Protein AF-A0A2N5TLQ0-F1 (afdb_monomer_lite)

Structure (mmCIF, N/CA/C/O backbone):
data_AF-A0A2N5TLQ0-F1
#
_entry.id   AF-A0A2N5TLQ0-F1
#
loop_
_atom_site.group_PDB
_atom_site.id
_atom_site.type_symbol
_atom_site.label_atom_id
_atom_site.label_alt_id
_atom_site.label_comp_id
_atom_site.label_asym_id
_atom_site.label_entity_id
_atom_site.label_seq_id
_atom_site.pdbx_PDB_ins_code
_atom_site.Cartn_x
_atom_site.Cartn_y
_atom_site.Cartn_z
_atom_site.occupancy
_atom_site.B_iso_or_equiv
_atom_site.auth_seq_id
_atom_site.auth_comp_id
_atom_site.auth_asym_id
_atom_site.auth_atom_id
_atom_site.pdbx_PDB_model_num
ATOM 1 N N . MET A 1 1 ? -35.597 3.914 26.643 1.00 54.03 1 MET A N 1
ATOM 2 C CA . MET A 1 1 ? -34.824 4.059 25.390 1.00 54.03 1 MET A CA 1
ATOM 3 C C . MET A 1 1 ? -33.547 4.894 25.576 1.00 54.03 1 MET A C 1
ATOM 5 O O . MET A 1 1 ? -32.469 4.360 25.361 1.00 54.03 1 MET A O 1
ATOM 9 N N . LEU A 1 2 ? -33.624 6.124 26.101 1.00 58.91 2 LEU A N 1
ATOM 10 C CA . LEU A 1 2 ? -32.454 6.971 26.432 1.00 58.91 2 LEU A CA 1
ATOM 11 C C . LEU A 1 2 ? -31.409 6.334 27.383 1.00 58.91 2 LEU A C 1
ATOM 13 O O . LEU A 1 2 ? -30.210 6.562 27.221 1.00 58.91 2 LEU A O 1
ATOM 17 N N . ASN A 1 3 ? -31.839 5.506 28.345 1.00 61.84 3 ASN A N 1
ATOM 18 C CA . ASN A 1 3 ? -30.949 4.929 29.366 1.00 61.84 3 ASN A CA 1
ATOM 19 C C . ASN A 1 3 ? -29.938 3.897 28.832 1.00 61.84 3 ASN A C 1
ATOM 21 O O . ASN A 1 3 ? -28.884 3.740 29.436 1.00 61.84 3 ASN A O 1
ATOM 25 N N . GLY A 1 4 ? -30.210 3.235 27.699 1.00 71.56 4 GLY A N 1
ATOM 26 C CA . GLY A 1 4 ? -29.255 2.310 27.066 1.00 71.56 4 GLY A CA 1
ATOM 27 C C . GLY A 1 4 ? -28.202 3.025 26.212 1.00 71.56 4 GLY A C 1
ATOM 28 O O . GLY A 1 4 ? -27.050 2.605 26.144 1.00 71.56 4 GLY A O 1
ATOM 29 N N . CYS A 1 5 ? -28.566 4.172 25.633 1.00 79.62 5 CYS A N 1
ATOM 30 C CA . CYS A 1 5 ? -27.699 4.920 24.725 1.00 79.62 5 CYS A CA 1
ATOM 31 C C . CYS A 1 5 ? -26.550 5.661 25.417 1.00 79.62 5 CYS A C 1
ATOM 33 O O . CYS A 1 5 ? -25.457 5.757 24.860 1.00 79.62 5 CYS A O 1
ATOM 35 N N . LYS A 1 6 ? -26.758 6.172 26.638 1.00 78.88 6 LYS A N 1
ATOM 36 C CA . LYS A 1 6 ? -25.703 6.862 27.405 1.00 78.88 6 LYS A C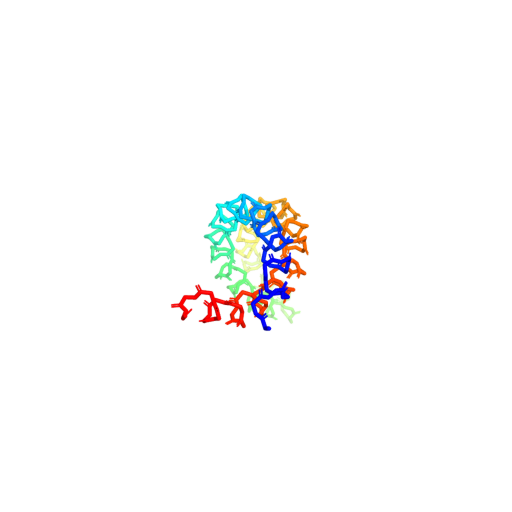A 1
ATOM 37 C C . LYS A 1 6 ? -24.495 5.952 27.704 1.00 78.88 6 LYS A C 1
ATOM 39 O O . LYS A 1 6 ? -23.381 6.344 27.358 1.00 78.88 6 LYS A O 1
ATOM 44 N N . PRO A 1 7 ? -24.674 4.751 28.288 1.00 80.25 7 PRO A N 1
ATOM 45 C CA . PRO A 1 7 ? -23.577 3.810 28.525 1.00 80.25 7 PRO A CA 1
ATOM 46 C C . PRO A 1 7 ? -22.850 3.404 27.237 1.00 80.25 7 PRO A C 1
ATOM 48 O O . PRO A 1 7 ? -21.622 3.427 27.185 1.00 80.25 7 PRO A O 1
ATOM 51 N N . MET A 1 8 ? -23.607 3.113 26.175 1.00 80.50 8 MET A N 1
ATOM 52 C CA . MET A 1 8 ? -23.084 2.736 24.858 1.00 80.50 8 MET A CA 1
ATOM 53 C C . MET A 1 8 ? -22.193 3.828 24.245 1.00 80.50 8 MET A C 1
ATOM 55 O O . MET A 1 8 ? -21.068 3.564 23.818 1.00 80.50 8 MET A O 1
ATOM 59 N N . LEU A 1 9 ? -22.649 5.082 24.258 1.00 81.31 9 LEU A N 1
ATOM 60 C CA . LEU A 1 9 ? -21.864 6.213 23.758 1.00 81.31 9 LEU A CA 1
ATOM 61 C C . LEU A 1 9 ? -20.639 6.506 24.629 1.00 81.31 9 LEU A C 1
ATOM 63 O O . LEU A 1 9 ? -19.584 6.851 24.092 1.00 81.31 9 LEU A O 1
ATOM 67 N N . ASN A 1 10 ? -20.756 6.341 25.949 1.00 82.94 10 ASN A N 1
ATOM 68 C CA . ASN A 1 10 ? -19.637 6.508 26.875 1.00 82.94 10 ASN A CA 1
ATOM 69 C C . ASN A 1 10 ? -18.533 5.465 26.652 1.00 82.94 10 ASN A C 1
ATOM 71 O O . ASN A 1 10 ? -17.366 5.816 26.788 1.00 82.94 10 ASN A O 1
ATOM 75 N N . GLY A 1 11 ? -18.868 4.231 26.258 1.00 83.88 11 GLY A N 1
ATOM 76 C CA . GLY A 1 11 ? -17.880 3.222 25.853 1.00 83.88 11 GLY A CA 1
ATOM 77 C C . GLY A 1 11 ? -17.250 3.518 24.488 1.00 83.88 11 GLY A C 1
ATOM 78 O O . GLY A 1 11 ? -16.045 3.360 24.297 1.00 83.88 11 GLY A O 1
ATOM 79 N N . CYS A 1 12 ? -18.039 4.046 23.551 1.00 86.88 12 CYS A N 1
ATOM 80 C CA . CYS A 1 12 ? -17.574 4.297 22.191 1.00 86.88 12 CYS A CA 1
ATOM 81 C C . CYS A 1 12 ? -16.719 5.548 22.005 1.00 86.88 12 CYS A C 1
ATOM 83 O O . CYS A 1 12 ? -15.842 5.590 21.138 1.00 86.88 12 CYS A O 1
ATOM 85 N N . LYS A 1 13 ? -16.945 6.586 22.810 1.00 83.94 13 LYS A N 1
ATOM 86 C CA . LYS A 1 13 ? -16.211 7.852 22.698 1.00 83.94 13 LYS A CA 1
ATOM 87 C C . LYS A 1 13 ? -14.700 7.680 22.961 1.00 83.94 13 LYS A C 1
ATOM 89 O O . LYS A 1 13 ? -13.923 8.139 22.124 1.00 83.94 13 LYS A O 1
ATOM 94 N N . PRO A 1 14 ? -14.249 6.979 24.023 1.00 85.88 14 PRO A N 1
ATOM 95 C CA . PRO A 1 14 ? -12.836 6.662 24.241 1.00 85.88 14 PRO A CA 1
ATOM 96 C C . PRO A 1 14 ? -12.234 5.822 23.114 1.00 85.88 14 PRO A C 1
ATOM 98 O O . PRO A 1 14 ? -11.129 6.109 22.660 1.00 85.88 14 PRO A O 1
ATOM 101 N N . MET A 1 15 ? -12.980 4.832 22.614 1.00 87.19 15 MET A N 1
ATOM 102 C CA . MET A 1 15 ? -12.531 3.963 21.527 1.00 87.19 15 MET A CA 1
ATOM 103 C C . MET A 1 15 ? -12.244 4.765 20.248 1.00 87.19 15 MET A C 1
ATOM 105 O O . MET A 1 15 ? -11.151 4.699 19.678 1.00 87.19 15 MET A O 1
ATOM 109 N N . LEU A 1 16 ? -13.192 5.600 19.826 1.00 86.31 16 LEU A N 1
ATOM 110 C CA . LEU A 1 16 ? -13.025 6.461 18.654 1.00 86.31 16 LEU A CA 1
ATOM 111 C C . LEU A 1 16 ? -11.915 7.503 18.853 1.00 86.31 16 LEU A C 1
ATOM 113 O O . LEU A 1 16 ? -11.159 7.785 17.918 1.00 86.31 16 LEU A O 1
ATOM 117 N N . ASN A 1 17 ? -11.782 8.040 20.069 1.00 87.38 17 ASN A N 1
ATOM 118 C CA . ASN A 1 17 ? -10.711 8.972 20.416 1.00 87.38 17 ASN A CA 1
ATOM 119 C C . ASN A 1 17 ? -9.327 8.320 20.340 1.00 87.38 17 ASN A C 1
ATOM 121 O O . ASN A 1 17 ? -8.401 8.984 19.887 1.00 87.38 17 ASN A O 1
ATOM 125 N N . GLY A 1 18 ? -9.187 7.043 20.712 1.00 87.25 18 GLY A N 1
ATOM 126 C CA . GLY A 1 18 ? -7.946 6.278 20.543 1.00 87.25 18 GLY A CA 1
ATOM 127 C C . GLY A 1 18 ? -7.634 5.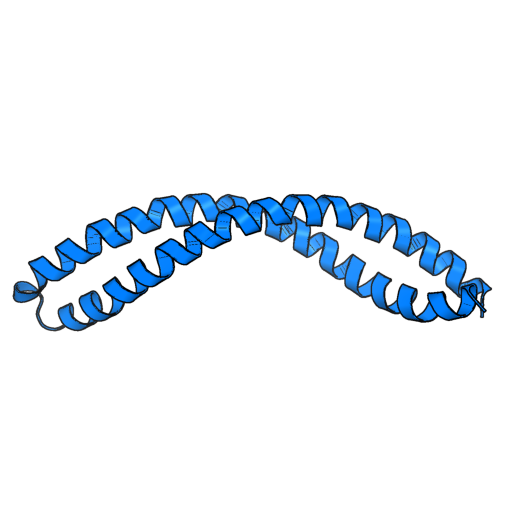959 19.076 1.00 87.25 18 GLY A C 1
ATOM 128 O O . GLY A 1 18 ? -6.480 6.031 18.656 1.00 87.25 18 GLY A O 1
ATOM 129 N N . CYS A 1 19 ? -8.660 5.708 18.256 1.00 90.12 19 CYS A N 1
ATOM 130 C CA . CYS A 1 19 ? -8.485 5.453 16.821 1.00 90.12 19 CYS A CA 1
ATOM 131 C C . CYS A 1 19 ? -8.011 6.691 16.047 1.00 90.12 19 CYS A C 1
ATOM 133 O O . CYS A 1 19 ? -7.220 6.595 15.109 1.00 90.12 19 CYS A O 1
ATOM 135 N N . LYS A 1 20 ? -8.509 7.878 16.410 1.00 89.00 20 LYS A N 1
ATOM 136 C CA . LYS A 1 20 ? -8.245 9.129 15.687 1.00 89.00 20 LYS A CA 1
ATOM 137 C C . LYS A 1 20 ? -6.747 9.462 15.524 1.00 89.00 20 LYS A C 1
ATOM 139 O O . LYS A 1 20 ? -6.341 9.688 14.383 1.00 89.00 20 LYS A O 1
ATOM 144 N N . PRO A 1 21 ? -5.903 9.481 16.575 1.00 88.31 21 PRO A N 1
ATOM 145 C CA . PRO A 1 21 ? -4.471 9.735 16.429 1.00 88.31 21 PRO A CA 1
ATOM 146 C C . PRO A 1 21 ? -3.773 8.638 15.618 1.00 88.31 21 PRO A C 1
ATOM 148 O O . PRO A 1 21 ? -2.893 8.947 14.818 1.00 88.31 21 PRO A O 1
ATOM 151 N N . MET A 1 22 ? -4.208 7.380 15.741 1.00 90.00 22 MET A N 1
ATOM 152 C CA . MET A 1 22 ? -3.643 6.273 14.970 1.00 90.00 22 MET A CA 1
ATOM 153 C C . MET A 1 22 ? -3.900 6.442 13.463 1.00 90.00 22 MET A C 1
ATOM 155 O O . MET A 1 22 ? -2.983 6.357 12.642 1.00 90.00 22 MET A O 1
ATOM 159 N N . LEU A 1 23 ? -5.139 6.759 13.084 1.00 89.50 23 LEU A N 1
ATOM 160 C CA . LEU A 1 23 ? -5.504 7.039 11.693 1.00 89.50 23 LEU A CA 1
ATOM 161 C C . LEU A 1 23 ? -4.797 8.290 11.157 1.00 89.50 23 LEU A C 1
ATOM 163 O O . LEU A 1 23 ? -4.334 8.298 10.013 1.00 89.50 23 LEU A O 1
ATOM 167 N N . ASN A 1 24 ? -4.672 9.326 11.990 1.00 90.25 24 ASN A N 1
ATOM 168 C CA . ASN A 1 24 ? -3.954 10.546 11.636 1.00 90.25 24 ASN A CA 1
ATOM 169 C C . ASN A 1 24 ? -2.464 10.289 11.394 1.00 90.25 24 ASN A C 1
ATOM 171 O O . ASN A 1 24 ? -1.922 10.878 10.468 1.00 90.25 24 ASN A O 1
ATOM 175 N N . GLY A 1 25 ? -1.824 9.399 12.159 1.00 88.25 25 GLY A N 1
ATOM 176 C CA . GLY A 1 25 ? -0.436 8.984 11.931 1.00 88.25 25 GLY A CA 1
ATOM 177 C C . GLY A 1 25 ? -0.258 8.156 10.654 1.00 88.25 25 GLY A C 1
ATOM 178 O O . GLY A 1 25 ? 0.716 8.340 9.928 1.00 88.25 25 GLY A O 1
ATOM 179 N N . CYS A 1 26 ? -1.239 7.314 10.306 1.00 91.44 26 CYS A N 1
ATOM 180 C CA . CYS A 1 26 ? -1.204 6.533 9.063 1.00 91.44 26 CYS A CA 1
ATOM 181 C C . CYS A 1 26 ? -1.335 7.405 7.807 1.00 91.44 26 CYS A C 1
ATOM 183 O O . CYS A 1 26 ? -0.734 7.118 6.773 1.00 91.44 26 CYS A O 1
ATOM 185 N N . LYS A 1 27 ? -2.145 8.468 7.864 1.00 91.06 27 LYS A N 1
ATOM 186 C CA . LYS A 1 27 ? -2.468 9.307 6.702 1.00 91.06 27 LYS A CA 1
ATOM 187 C C . LYS A 1 27 ? -1.237 9.901 5.987 1.00 91.06 27 LYS A C 1
ATOM 189 O O . LYS A 1 27 ? -1.138 9.699 4.777 1.00 91.06 27 LYS A O 1
ATOM 194 N N . PRO A 1 28 ? -0.290 10.589 6.654 1.00 88.31 28 PRO A N 1
ATOM 195 C CA . PRO A 1 28 ? 0.912 11.103 6.000 1.00 88.31 28 PRO A CA 1
ATOM 196 C C . PRO A 1 28 ? 1.800 9.975 5.465 1.00 88.31 28 PRO A C 1
ATOM 198 O O . PRO A 1 28 ? 2.370 10.115 4.386 1.00 88.31 28 PRO A O 1
ATOM 201 N N . MET A 1 29 ? 1.860 8.832 6.155 1.00 90.31 29 MET A N 1
ATOM 202 C CA . MET A 1 29 ? 2.646 7.682 5.707 1.00 90.31 29 MET A CA 1
ATOM 203 C C . MET A 1 29 ? 2.095 7.097 4.394 1.00 90.31 29 MET A C 1
ATOM 205 O O . MET A 1 29 ? 2.831 6.890 3.427 1.00 90.31 29 MET A O 1
ATOM 209 N N . LEU A 1 30 ? 0.778 6.896 4.316 1.00 90.06 30 LEU A N 1
ATOM 210 C CA . LEU A 1 30 ? 0.103 6.448 3.095 1.00 90.06 30 LEU A CA 1
ATOM 211 C C . LEU A 1 30 ? 0.223 7.481 1.967 1.00 90.06 30 LEU A C 1
ATOM 213 O O . LEU A 1 30 ? 0.462 7.113 0.814 1.00 90.06 30 LEU A O 1
ATOM 217 N N . ASN A 1 31 ? 0.105 8.769 2.299 1.00 90.44 31 ASN A N 1
ATOM 218 C CA . ASN A 1 31 ? 0.262 9.855 1.337 1.00 90.44 31 ASN A CA 1
ATOM 219 C C . ASN A 1 31 ? 1.680 9.920 0.760 1.00 90.44 31 ASN A C 1
ATOM 221 O O . ASN A 1 31 ? 1.804 10.167 -0.433 1.00 90.44 31 ASN A O 1
ATOM 225 N N . GLY A 1 32 ? 2.720 9.656 1.556 1.00 87.62 32 GLY A N 1
ATOM 226 C CA . GLY A 1 32 ? 4.103 9.571 1.074 1.00 87.62 32 GLY A CA 1
ATOM 227 C C . GLY A 1 32 ? 4.352 8.351 0.180 1.00 87.62 32 GLY A C 1
ATOM 228 O O . GLY A 1 32 ? 5.049 8.456 -0.825 1.00 87.62 32 GLY A O 1
ATOM 229 N N . CYS A 1 33 ? 3.707 7.215 0.469 1.00 90.88 33 CYS A N 1
ATOM 230 C CA . CYS A 1 33 ? 3.817 6.013 -0.367 1.00 90.88 33 CYS A CA 1
ATOM 231 C C . CYS A 1 33 ? 3.140 6.174 -1.737 1.00 90.88 33 CYS A C 1
ATOM 233 O O . CYS A 1 33 ? 3.607 5.631 -2.738 1.00 90.88 33 CYS A O 1
ATOM 235 N N . LYS A 1 34 ? 2.017 6.897 -1.802 1.00 90.50 34 LYS A N 1
ATOM 236 C CA . LYS A 1 34 ? 1.197 7.024 -3.017 1.00 90.50 34 LYS A CA 1
ATOM 237 C C . LYS A 1 34 ? 1.965 7.538 -4.251 1.00 90.50 34 LYS A C 1
ATOM 239 O O . LYS A 1 34 ? 1.903 6.858 -5.275 1.00 90.50 34 LYS A O 1
ATOM 244 N N . PRO A 1 35 ? 2.695 8.671 -4.215 1.00 87.12 35 PRO A N 1
ATOM 245 C CA . PRO A 1 35 ? 3.465 9.141 -5.366 1.00 87.12 35 PRO A CA 1
ATOM 246 C C . PRO A 1 35 ? 4.592 8.172 -5.736 1.00 87.12 35 PRO A C 1
ATOM 248 O O . PRO A 1 35 ? 4.849 7.964 -6.918 1.00 87.12 35 PRO A O 1
ATOM 251 N N . MET A 1 36 ? 5.210 7.516 -4.749 1.00 89.56 36 MET A N 1
ATOM 252 C CA . MET A 1 36 ? 6.282 6.553 -4.993 1.00 89.56 36 MET A CA 1
ATOM 253 C C . MET A 1 36 ? 5.773 5.315 -5.751 1.00 89.56 36 MET A C 1
ATOM 255 O O . MET A 1 36 ? 6.351 4.902 -6.758 1.00 89.56 36 MET A O 1
ATOM 259 N N . LEU A 1 37 ? 4.641 4.757 -5.313 1.00 89.06 37 LEU A N 1
ATOM 260 C CA . LEU A 1 37 ? 3.969 3.645 -5.989 1.00 89.06 37 LEU A CA 1
ATOM 261 C C . LEU A 1 37 ? 3.471 4.048 -7.383 1.00 89.06 37 LEU A C 1
ATOM 263 O O . LEU A 1 37 ? 3.620 3.283 -8.338 1.00 89.06 37 LEU A O 1
ATOM 267 N N . ASN A 1 38 ? 2.922 5.258 -7.510 1.00 89.56 38 ASN A N 1
ATOM 268 C CA . ASN A 1 38 ? 2.465 5.794 -8.788 1.00 89.56 38 ASN A CA 1
ATOM 269 C C . ASN A 1 38 ? 3.613 5.982 -9.785 1.00 89.56 38 ASN A C 1
ATOM 271 O O . ASN A 1 38 ? 3.403 5.709 -10.959 1.00 89.56 38 ASN A O 1
ATOM 275 N N . GLY A 1 39 ? 4.805 6.389 -9.338 1.00 86.88 39 GLY A N 1
ATOM 276 C CA . GLY A 1 39 ? 5.996 6.482 -10.188 1.00 86.88 39 GLY A CA 1
ATOM 277 C C . GLY A 1 39 ? 6.526 5.114 -10.628 1.00 86.88 39 GLY A C 1
ATOM 278 O O . GLY A 1 39 ? 6.913 4.942 -11.780 1.00 86.88 39 GLY A O 1
ATOM 279 N N . CYS A 1 40 ? 6.455 4.102 -9.754 1.00 89.50 40 CYS A N 1
ATOM 280 C CA . CYS A 1 40 ? 6.877 2.738 -10.094 1.00 89.50 40 CYS A CA 1
ATOM 281 C C . CYS A 1 40 ? 5.945 2.057 -11.107 1.00 89.50 40 CYS A C 1
ATOM 283 O O . CYS A 1 40 ? 6.395 1.278 -11.945 1.00 89.50 40 CYS A O 1
ATOM 285 N N . LYS A 1 41 ? 4.635 2.318 -11.037 1.00 89.31 41 LYS A N 1
ATOM 286 C CA . LYS A 1 41 ? 3.625 1.643 -11.868 1.00 89.31 41 LYS A CA 1
ATOM 287 C C . LYS A 1 41 ? 3.876 1.748 -13.386 1.00 89.31 41 LYS A C 1
ATOM 289 O O . LYS A 1 41 ? 3.901 0.695 -14.024 1.00 89.31 41 LYS A O 1
ATOM 294 N N . PRO A 1 42 ? 4.079 2.933 -13.997 1.00 85.94 42 PRO A N 1
ATOM 295 C CA . PRO A 1 42 ? 4.362 3.038 -15.428 1.00 85.94 42 PRO A CA 1
ATOM 296 C C . PRO A 1 42 ? 5.697 2.387 -15.799 1.00 85.94 42 PRO A C 1
ATOM 298 O O . PRO A 1 42 ? 5.785 1.749 -16.843 1.00 85.94 42 PRO A O 1
ATOM 301 N N . MET A 1 43 ? 6.708 2.467 -14.928 1.00 87.56 43 MET A N 1
ATOM 302 C CA . MET A 1 43 ? 8.012 1.843 -15.165 1.00 87.56 43 MET A CA 1
ATOM 303 C C . MET A 1 43 ? 7.902 0.312 -15.217 1.00 87.56 43 MET A C 1
ATOM 305 O O . MET A 1 43 ? 8.380 -0.323 -16.155 1.00 87.56 43 MET A O 1
ATOM 309 N N . LEU A 1 44 ? 7.207 -0.290 -14.248 1.00 86.50 44 LEU A N 1
ATOM 310 C CA . LEU A 1 44 ? 6.939 -1.731 -14.224 1.00 86.50 44 LEU A CA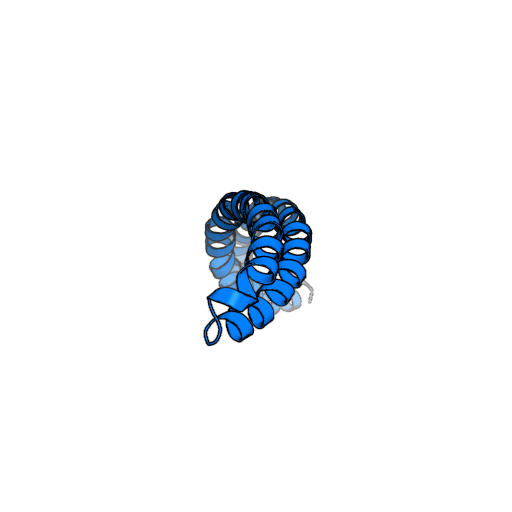 1
ATOM 311 C C . LEU A 1 44 ? 6.072 -2.169 -15.411 1.00 86.50 44 LEU A C 1
ATOM 313 O O . LEU A 1 44 ? 6.340 -3.205 -16.024 1.00 86.50 44 LEU A O 1
ATOM 317 N N . ASN A 1 45 ? 5.060 -1.369 -15.757 1.00 86.81 45 ASN A N 1
ATOM 318 C CA . ASN A 1 45 ? 4.185 -1.635 -16.895 1.00 86.81 45 ASN A CA 1
ATOM 319 C C . ASN A 1 45 ? 4.924 -1.561 -18.234 1.00 86.81 45 ASN A C 1
ATOM 321 O O . ASN A 1 45 ? 4.602 -2.354 -19.108 1.00 86.81 45 ASN A O 1
ATOM 325 N N . GLY A 1 46 ? 5.905 -0.666 -18.391 1.00 83.69 46 GLY A N 1
ATOM 326 C CA . GLY A 1 46 ? 6.761 -0.602 -19.578 1.00 83.69 46 GLY A CA 1
ATOM 327 C C . GLY A 1 46 ? 7.722 -1.790 -19.672 1.00 83.69 46 GLY A C 1
ATOM 328 O O . GLY A 1 46 ? 7.893 -2.366 -20.743 1.00 83.69 46 GLY A O 1
ATOM 329 N N . CYS A 1 47 ? 8.275 -2.239 -18.539 1.00 85.00 47 CYS A N 1
ATOM 330 C CA . CYS A 1 47 ? 9.167 -3.401 -18.509 1.00 85.00 47 CYS A CA 1
ATOM 331 C C . CYS A 1 47 ? 8.455 -4.730 -18.805 1.00 85.00 47 CYS A C 1
ATOM 333 O O . CYS A 1 47 ? 9.044 -5.617 -19.418 1.00 85.00 47 CYS A O 1
ATOM 335 N N . LYS A 1 48 ? 7.198 -4.906 -18.379 1.00 83.62 48 LYS A N 1
ATOM 336 C CA . LYS A 1 48 ? 6.458 -6.173 -18.530 1.00 83.62 48 LYS A CA 1
ATOM 337 C C . LYS A 1 48 ? 6.334 -6.675 -19.987 1.00 83.62 48 LYS A C 1
ATOM 339 O O . LYS A 1 48 ? 6.695 -7.828 -20.224 1.00 83.62 48 LYS A O 1
ATOM 344 N N . PRO A 1 49 ? 5.861 -5.884 -20.971 1.00 80.62 49 PRO A N 1
ATOM 345 C CA . PRO A 1 49 ? 5.787 -6.317 -22.364 1.00 80.62 49 PRO A CA 1
ATOM 346 C C . PRO A 1 49 ? 7.175 -6.525 -22.975 1.00 80.62 49 PRO A C 1
ATOM 348 O O . PRO A 1 49 ? 7.352 -7.480 -23.725 1.00 80.62 49 PRO A O 1
ATOM 351 N N . MET A 1 50 ? 8.169 -5.707 -22.604 1.00 81.00 50 MET A N 1
ATOM 352 C CA . MET A 1 50 ? 9.551 -5.878 -23.062 1.00 81.00 50 MET A CA 1
ATOM 353 C C . MET A 1 50 ? 10.122 -7.230 -22.615 1.00 81.00 50 MET A C 1
ATOM 355 O O . MET A 1 50 ? 10.644 -7.981 -23.429 1.00 81.00 50 MET A O 1
ATOM 359 N N . LEU A 1 51 ? 9.951 -7.592 -21.341 1.00 79.06 51 LEU A N 1
ATOM 360 C CA . LEU A 1 51 ? 10.384 -8.888 -20.810 1.00 79.06 51 LEU A CA 1
ATOM 361 C C . LEU A 1 51 ? 9.631 -10.063 -21.453 1.00 79.06 51 LEU A C 1
ATOM 363 O O . LEU A 1 51 ? 10.241 -11.084 -21.772 1.00 79.06 51 LEU A O 1
ATOM 367 N N . ASN A 1 52 ? 8.321 -9.920 -21.673 1.00 79.38 52 ASN A N 1
ATOM 368 C CA . ASN A 1 52 ? 7.502 -10.955 -22.306 1.00 79.38 52 ASN A CA 1
ATOM 369 C C . ASN A 1 52 ? 7.903 -11.196 -23.769 1.00 79.38 52 ASN A C 1
ATOM 371 O O . ASN A 1 52 ? 8.023 -12.351 -24.174 1.00 79.38 52 ASN A O 1
ATOM 375 N N . GLY A 1 53 ? 8.158 -10.130 -24.534 1.00 74.44 53 GLY A N 1
ATOM 376 C CA . GLY A 1 53 ? 8.618 -10.210 -25.923 1.00 74.44 53 GLY A CA 1
ATOM 377 C C . GLY A 1 53 ? 10.030 -10.782 -26.069 1.00 74.44 53 GLY A C 1
ATOM 378 O O . GLY A 1 53 ? 10.376 -11.286 -27.131 1.00 74.44 53 GLY A O 1
ATOM 379 N N . CYS A 1 54 ? 10.823 -10.767 -24.994 1.00 73.62 54 CYS A N 1
ATOM 380 C CA . CYS A 1 54 ? 12.194 -11.273 -24.986 1.00 73.62 54 CYS A CA 1
ATOM 381 C C . CYS A 1 54 ? 12.361 -12.740 -24.608 1.00 73.62 54 CYS A C 1
ATOM 383 O O . CYS A 1 54 ? 13.383 -13.342 -24.938 1.00 73.62 54 CYS A O 1
ATOM 385 N N . LYS A 1 55 ? 11.356 -13.340 -23.970 1.00 67.31 55 LYS A N 1
ATOM 386 C CA . LYS A 1 55 ? 11.352 -14.763 -23.607 1.00 67.31 55 LYS A CA 1
ATOM 387 C C . LYS A 1 55 ? 11.582 -15.733 -24.793 1.00 67.31 55 LYS A C 1
ATOM 389 O O . LY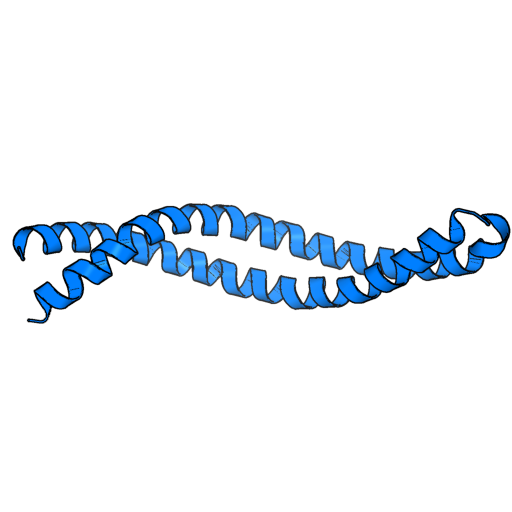S A 1 55 ? 12.267 -16.726 -24.573 1.00 67.31 55 LYS A O 1
ATOM 394 N N . PRO A 1 56 ? 11.080 -15.472 -26.020 1.00 66.88 56 PRO A N 1
ATOM 395 C CA . PRO A 1 56 ? 11.318 -16.329 -27.183 1.00 66.88 56 PRO A CA 1
ATOM 396 C C . PRO A 1 56 ? 12.588 -16.004 -28.001 1.00 66.88 56 PRO A C 1
ATOM 398 O O . PRO A 1 56 ? 12.975 -16.818 -28.832 1.00 66.88 56 PRO A O 1
ATOM 401 N N . MET A 1 57 ? 13.265 -14.861 -27.794 1.00 66.19 57 MET A N 1
ATOM 402 C CA . MET A 1 57 ? 14.422 -14.425 -28.607 1.00 66.19 57 MET A CA 1
ATOM 403 C C . MET A 1 57 ? 15.563 -13.867 -27.737 1.00 66.19 57 MET A C 1
ATOM 405 O O . MET A 1 57 ? 15.888 -12.682 -27.789 1.00 66.19 57 MET A O 1
ATOM 409 N N . LEU A 1 58 ? 16.195 -14.721 -26.927 1.00 63.50 58 LEU A N 1
ATOM 410 C CA . LEU A 1 58 ? 17.175 -14.318 -25.902 1.00 63.50 58 LEU A CA 1
ATOM 411 C C . LEU A 1 58 ? 18.345 -13.450 -26.417 1.00 63.50 58 LEU A C 1
ATOM 413 O O . LEU A 1 58 ? 18.719 -12.488 -25.747 1.00 63.50 58 LEU A O 1
ATOM 417 N N . ASN A 1 59 ? 18.896 -13.730 -27.604 1.00 64.62 59 ASN A N 1
ATOM 418 C CA . ASN A 1 59 ? 20.056 -12.989 -28.124 1.00 64.62 59 ASN A CA 1
ATOM 419 C C . ASN A 1 59 ? 19.701 -11.606 -28.701 1.00 64.62 59 ASN A C 1
ATOM 421 O O . ASN A 1 59 ? 20.417 -10.640 -28.441 1.00 64.62 59 ASN A O 1
ATOM 425 N N . GLY A 1 60 ? 18.585 -11.479 -29.429 1.00 65.38 60 GLY A N 1
ATOM 426 C CA . GLY A 1 60 ? 18.146 -10.201 -30.018 1.00 65.38 60 GLY A CA 1
ATOM 427 C C . GLY A 1 60 ? 17.611 -9.203 -28.986 1.00 65.38 60 GLY A C 1
ATOM 428 O O . GLY A 1 60 ? 17.580 -7.999 -29.220 1.00 65.38 60 GLY A O 1
ATOM 429 N N . CYS A 1 61 ? 17.244 -9.697 -27.807 1.00 74.00 61 CYS A N 1
ATOM 430 C CA . CYS A 1 61 ? 16.596 -8.907 -26.774 1.00 74.00 61 CYS A CA 1
ATOM 431 C C . CYS A 1 61 ? 17.518 -8.274 -25.734 1.00 74.00 61 CYS A C 1
ATOM 433 O O . CYS A 1 61 ? 17.051 -7.549 -24.852 1.00 74.00 61 CYS A O 1
ATOM 435 N N . LYS A 1 62 ? 18.829 -8.515 -25.825 1.00 75.00 62 LYS A N 1
ATOM 436 C CA . LYS A 1 62 ? 19.824 -7.967 -24.893 1.00 75.00 62 LYS A CA 1
ATOM 437 C C . LYS A 1 62 ? 19.695 -6.441 -24.697 1.00 75.00 62 LYS A C 1
ATOM 439 O O . LYS A 1 62 ? 19.736 -6.008 -23.544 1.00 75.00 62 LYS A O 1
ATOM 444 N N . PRO A 1 63 ? 19.451 -5.619 -25.742 1.00 76.56 63 PRO A N 1
ATOM 445 C CA . PRO A 1 63 ? 19.229 -4.179 -25.577 1.00 76.56 63 PRO A CA 1
ATOM 446 C C . PRO A 1 63 ? 17.949 -3.842 -24.797 1.00 76.56 63 PRO A C 1
ATOM 448 O O . PRO A 1 63 ? 17.975 -2.981 -23.920 1.00 76.56 63 PRO A O 1
ATOM 451 N N . MET A 1 64 ? 16.843 -4.553 -25.051 1.00 77.81 64 MET A N 1
ATOM 452 C CA . MET A 1 64 ? 15.577 -4.350 -24.331 1.00 77.81 64 MET A CA 1
ATOM 453 C C . MET A 1 64 ? 15.703 -4.731 -22.851 1.00 77.81 64 MET A C 1
ATOM 455 O O . MET A 1 64 ? 15.293 -3.964 -21.982 1.00 77.81 64 MET A O 1
ATOM 459 N N . LEU A 1 65 ? 16.335 -5.871 -22.549 1.00 79.38 65 LEU A N 1
ATOM 460 C CA . LEU A 1 65 ? 16.613 -6.296 -21.172 1.00 79.38 65 LEU A CA 1
ATOM 461 C C . LEU A 1 65 ? 17.493 -5.278 -20.430 1.00 79.38 65 LEU A C 1
ATOM 463 O O . LEU A 1 65 ? 17.230 -4.959 -19.266 1.00 79.38 65 LEU A O 1
ATOM 467 N N . ASN A 1 66 ? 18.501 -4.726 -21.113 1.00 82.06 66 ASN A N 1
ATOM 468 C CA . ASN A 1 66 ? 19.354 -3.673 -20.569 1.00 82.06 66 ASN A CA 1
ATOM 469 C C . ASN A 1 66 ? 18.583 -2.372 -20.310 1.00 82.06 66 ASN A C 1
ATOM 471 O O . ASN A 1 66 ? 18.864 -1.722 -19.310 1.00 82.06 66 ASN A O 1
ATOM 475 N N . GLY A 1 67 ? 17.595 -2.019 -21.138 1.00 81.81 67 GLY A N 1
ATOM 476 C CA . GLY A 1 67 ? 16.717 -0.864 -20.913 1.00 81.81 67 GLY A CA 1
ATOM 477 C C . GLY A 1 67 ? 15.753 -1.045 -19.733 1.00 81.81 67 GLY A C 1
ATOM 478 O O . GLY A 1 67 ? 15.534 -0.114 -18.958 1.00 81.81 67 GLY A O 1
ATOM 479 N N . CYS A 1 68 ? 15.237 -2.260 -19.518 1.00 84.94 68 CYS A N 1
ATOM 480 C CA . CYS A 1 68 ? 14.373 -2.555 -18.370 1.00 84.94 68 CYS A CA 1
ATOM 481 C C . CYS A 1 68 ? 15.117 -2.503 -17.028 1.00 84.94 68 CYS A C 1
ATOM 483 O O . CYS A 1 68 ? 14.528 -2.168 -15.998 1.00 84.94 68 CYS A O 1
ATOM 485 N N . LYS A 1 69 ? 16.408 -2.855 -17.005 1.00 85.12 69 LYS A N 1
ATOM 486 C CA . LYS A 1 69 ? 17.177 -3.015 -15.762 1.00 85.12 69 LYS A CA 1
ATOM 487 C C . LYS A 1 69 ? 17.295 -1.711 -14.944 1.00 85.12 69 LYS A C 1
ATOM 489 O O . LYS A 1 69 ? 16.975 -1.762 -13.756 1.00 85.12 69 LYS A O 1
ATOM 494 N N . PRO A 1 70 ? 17.653 -0.541 -15.514 1.00 85.19 70 PRO A N 1
ATOM 495 C CA . PRO A 1 70 ? 17.613 0.744 -14.813 1.00 85.19 70 PRO A CA 1
ATOM 496 C C . PRO A 1 70 ? 16.223 1.102 -14.284 1.00 85.19 70 PRO A C 1
ATOM 498 O O . PRO A 1 70 ? 16.104 1.582 -13.160 1.00 85.19 70 PRO A O 1
ATOM 501 N N . MET A 1 71 ? 15.166 0.818 -15.051 1.00 86.62 71 MET A N 1
ATOM 502 C CA . MET A 1 71 ? 13.792 1.114 -14.639 1.00 86.62 71 MET A CA 1
ATOM 503 C C . MET A 1 71 ? 13.383 0.286 -13.411 1.00 86.62 71 MET A C 1
ATOM 505 O O . MET A 1 71 ? 12.865 0.820 -12.429 1.00 86.62 71 MET A O 1
ATOM 509 N N . LEU A 1 72 ? 13.674 -1.018 -13.423 1.00 86.56 72 LEU A N 1
ATOM 510 C CA . LEU A 1 72 ? 13.436 -1.898 -12.275 1.00 86.56 72 LEU A CA 1
ATOM 511 C C . LEU A 1 72 ? 14.291 -1.495 -11.065 1.00 86.56 72 LEU A C 1
ATOM 513 O O . LEU A 1 72 ? 13.793 -1.477 -9.936 1.00 86.56 72 LEU A O 1
ATOM 517 N N . ASN A 1 73 ? 15.551 -1.121 -11.298 1.00 88.38 73 ASN A N 1
ATOM 518 C CA . ASN A 1 73 ? 16.453 -0.647 -10.252 1.00 88.38 73 ASN A CA 1
ATOM 519 C C . ASN A 1 73 ? 15.971 0.661 -9.617 1.00 88.38 73 ASN A C 1
ATOM 521 O O . ASN A 1 73 ? 16.088 0.790 -8.404 1.00 88.38 73 ASN A O 1
ATOM 525 N N . GLY A 1 74 ? 15.394 1.588 -10.389 1.00 86.44 74 GLY A N 1
ATOM 526 C CA . GLY A 1 74 ? 14.799 2.824 -9.872 1.00 86.44 74 GLY A CA 1
ATOM 527 C C . GLY A 1 74 ? 13.525 2.584 -9.055 1.00 86.44 74 GLY A C 1
ATOM 528 O O . GLY A 1 74 ? 13.317 3.231 -8.031 1.00 86.44 74 GLY A O 1
ATOM 529 N N . CYS A 1 75 ? 12.713 1.588 -9.430 1.00 89.69 75 CYS A N 1
ATOM 530 C CA . CYS A 1 75 ? 11.517 1.217 -8.663 1.00 89.69 75 CYS A CA 1
ATOM 531 C C . CYS A 1 75 ? 11.857 0.586 -7.304 1.00 89.69 75 CYS A C 1
ATOM 533 O O . CYS A 1 75 ? 11.137 0.772 -6.323 1.00 89.69 75 CYS A O 1
ATOM 535 N N . LYS A 1 76 ? 12.945 -0.187 -7.223 1.00 90.00 76 LYS A N 1
ATOM 536 C CA . LYS A 1 76 ? 13.316 -0.952 -6.024 1.00 90.00 76 LYS A CA 1
ATOM 537 C C . LYS A 1 76 ? 13.465 -0.100 -4.745 1.00 90.00 76 LYS A C 1
ATOM 539 O O . LYS A 1 76 ? 12.819 -0.451 -3.758 1.00 90.00 76 LYS A O 1
ATOM 544 N N . PRO A 1 77 ? 14.243 1.000 -4.707 1.00 87.19 77 PRO A N 1
ATOM 545 C CA . PRO A 1 77 ? 14.351 1.845 -3.518 1.00 87.19 77 PRO A CA 1
ATOM 546 C C . PRO A 1 77 ? 13.022 2.524 -3.172 1.00 87.19 77 PRO A C 1
ATOM 548 O O . PRO A 1 77 ? 12.695 2.648 -1.994 1.00 87.19 77 PRO A O 1
ATOM 551 N N . MET A 1 78 ? 12.215 2.887 -4.173 1.00 89.56 78 MET A N 1
ATOM 552 C CA . MET A 1 78 ? 10.903 3.491 -3.948 1.00 89.56 78 MET A CA 1
ATOM 553 C C . MET A 1 78 ? 9.941 2.508 -3.256 1.00 89.56 78 MET A C 1
ATOM 555 O O . MET A 1 78 ? 9.315 2.830 -2.244 1.00 89.56 78 MET A O 1
ATOM 559 N N . LEU A 1 79 ? 9.870 1.270 -3.750 1.00 89.56 79 LEU A N 1
ATOM 560 C CA . LEU A 1 79 ? 9.076 0.204 -3.134 1.00 89.56 79 LEU A CA 1
ATOM 561 C C . LEU A 1 79 ? 9.593 -0.151 -1.732 1.00 89.56 79 LEU A C 1
ATOM 563 O O . LEU A 1 79 ? 8.798 -0.337 -0.808 1.00 89.56 79 LEU A O 1
ATOM 567 N N . ASN A 1 80 ? 10.916 -0.195 -1.558 1.00 90.62 80 ASN A N 1
ATOM 568 C CA . ASN A 1 80 ? 11.542 -0.451 -0.264 1.00 90.62 80 ASN A CA 1
ATOM 569 C C . ASN A 1 80 ? 11.236 0.646 0.759 1.00 90.62 80 ASN A C 1
ATOM 571 O O . ASN A 1 80 ? 10.998 0.308 1.913 1.00 90.62 80 ASN A O 1
ATOM 575 N N . GLY A 1 81 ? 11.188 1.919 0.356 1.00 88.12 81 GLY A N 1
ATOM 576 C CA . GLY A 1 81 ? 10.795 3.027 1.232 1.00 88.12 81 GLY A CA 1
ATOM 577 C C . GLY A 1 81 ? 9.317 2.975 1.635 1.00 88.12 81 GLY A C 1
ATOM 578 O O . GLY A 1 81 ? 8.981 3.249 2.784 1.00 88.12 81 GLY A O 1
ATOM 579 N N . CYS A 1 82 ? 8.436 2.524 0.735 1.00 91.44 82 CYS A N 1
ATOM 580 C CA . CYS A 1 82 ? 7.010 2.362 1.042 1.00 91.44 82 CYS A CA 1
ATOM 581 C C . CYS A 1 82 ? 6.734 1.205 2.014 1.00 91.44 82 CYS A C 1
ATOM 583 O O . CYS A 1 82 ? 5.804 1.268 2.818 1.00 91.44 82 CYS A O 1
ATOM 585 N N . LYS A 1 83 ? 7.516 0.122 1.946 1.00 91.94 83 LYS A N 1
ATOM 586 C CA . LYS A 1 83 ? 7.283 -1.102 2.727 1.00 91.94 83 LYS A CA 1
ATOM 587 C C . LYS A 1 83 ? 7.210 -0.880 4.251 1.00 91.94 83 LYS A C 1
ATOM 589 O O . LYS A 1 83 ? 6.212 -1.305 4.834 1.00 91.94 83 LYS A O 1
ATOM 594 N N . PRO A 1 84 ? 8.179 -0.228 4.925 1.00 88.81 84 PRO A N 1
ATOM 595 C CA . PRO A 1 84 ? 8.098 0.024 6.364 1.00 88.81 84 PRO A CA 1
ATOM 596 C C . PRO A 1 84 ? 6.933 0.953 6.718 1.00 88.81 84 PRO A C 1
ATOM 598 O O . PRO A 1 84 ? 6.274 0.745 7.733 1.00 88.81 84 PRO A O 1
ATOM 601 N N . MET A 1 85 ? 6.617 1.923 5.855 1.00 90.94 85 MET A N 1
ATOM 602 C CA . MET A 1 85 ? 5.503 2.845 6.068 1.00 90.94 85 MET A CA 1
ATOM 603 C C . MET A 1 85 ? 4.151 2.111 6.042 1.00 90.94 85 MET A C 1
ATOM 605 O O . MET A 1 85 ? 3.325 2.263 6.943 1.00 90.94 85 MET A O 1
ATOM 609 N N . LEU A 1 86 ? 3.941 1.248 5.045 1.00 90.81 86 LEU A N 1
ATOM 610 C CA . LEU A 1 86 ? 2.750 0.400 4.952 1.00 90.81 86 LEU A CA 1
ATOM 611 C C . LEU A 1 86 ? 2.670 -0.597 6.115 1.00 90.81 86 LEU A C 1
ATOM 613 O O . LEU A 1 86 ? 1.593 -0.797 6.681 1.00 90.81 86 LEU A O 1
ATOM 617 N N . ASN A 1 87 ? 3.806 -1.182 6.504 1.00 91.56 87 ASN A N 1
ATOM 618 C CA . ASN A 1 87 ? 3.883 -2.103 7.635 1.00 91.56 87 ASN A CA 1
ATOM 619 C C . ASN A 1 87 ? 3.537 -1.425 8.963 1.00 91.56 87 ASN A C 1
ATOM 621 O O . ASN A 1 87 ? 2.870 -2.054 9.775 1.00 91.56 87 ASN A O 1
ATOM 625 N N . GLY A 1 88 ? 3.933 -0.166 9.172 1.00 89.06 88 GLY A N 1
ATOM 626 C CA . GLY A 1 88 ? 3.551 0.610 10.355 1.00 89.06 88 GLY A CA 1
ATOM 627 C C . GLY A 1 88 ? 2.064 0.978 10.370 1.00 89.06 88 GLY A C 1
ATOM 628 O O . GLY A 1 88 ? 1.415 0.886 11.408 1.00 89.06 88 GLY A O 1
ATOM 629 N N . CYS A 1 89 ? 1.484 1.302 9.208 1.00 92.31 89 CYS A N 1
ATOM 630 C CA . CYS A 1 89 ? 0.060 1.640 9.111 1.00 92.31 89 CYS A CA 1
ATOM 631 C C . CYS A 1 89 ? -0.864 0.434 9.330 1.00 92.31 89 CYS A C 1
ATOM 633 O O . CYS A 1 89 ? -1.961 0.575 9.868 1.00 92.31 89 CYS A O 1
ATOM 635 N N . LYS A 1 90 ? -0.454 -0.762 8.892 1.00 92.62 90 LYS A N 1
ATOM 636 C CA . LYS A 1 90 ? -1.288 -1.973 8.932 1.00 92.62 90 LYS A CA 1
ATOM 637 C C . LYS A 1 90 ? -1.814 -2.333 10.336 1.00 92.62 90 LYS A C 1
ATOM 639 O O . LYS A 1 90 ? -3.028 -2.484 10.457 1.00 92.62 90 LYS A O 1
ATOM 644 N N . PRO A 1 91 ? -0.990 -2.458 11.394 1.00 89.69 91 PRO A N 1
ATOM 645 C CA . PRO A 1 91 ? -1.483 -2.760 12.738 1.00 89.69 91 PRO A CA 1
ATOM 646 C C . PRO A 1 91 ? -2.363 -1.636 13.291 1.00 89.69 91 PRO A C 1
ATOM 648 O O . PRO A 1 91 ? -3.362 -1.914 13.947 1.00 89.69 91 PRO A O 1
ATOM 651 N N . MET A 1 92 ? -2.056 -0.378 12.966 1.00 91.25 92 MET A N 1
ATOM 652 C CA . MET A 1 92 ? -2.845 0.770 13.407 1.00 91.25 92 MET A CA 1
ATOM 653 C C . MET A 1 92 ? -4.259 0.749 12.808 1.00 91.25 92 MET A C 1
ATOM 655 O O . MET A 1 92 ? -5.249 0.888 13.525 1.00 91.25 92 MET A O 1
ATOM 659 N N . LEU A 1 93 ? -4.363 0.504 11.499 1.00 90.75 93 LEU A N 1
ATOM 660 C CA . LEU A 1 93 ? -5.640 0.342 10.801 1.00 90.75 93 LEU A CA 1
ATOM 661 C C . LEU A 1 93 ? -6.409 -0.884 11.304 1.00 90.75 93 LEU A C 1
ATOM 663 O O . LEU A 1 93 ? -7.621 -0.805 11.504 1.00 90.75 93 LEU A O 1
ATOM 667 N N . ASN A 1 94 ? -5.709 -1.996 11.537 1.00 91.44 94 ASN A N 1
ATOM 668 C CA . ASN A 1 94 ? -6.312 -3.219 12.059 1.00 91.44 94 ASN A CA 1
ATOM 669 C C . ASN A 1 94 ? -6.872 -3.029 13.473 1.00 91.44 94 ASN A C 1
ATOM 671 O O . ASN A 1 94 ? -7.944 -3.550 13.746 1.00 91.44 94 ASN A O 1
ATOM 675 N N . GLY A 1 95 ? -6.198 -2.266 14.339 1.00 89.44 95 GLY A N 1
ATOM 676 C CA . GLY A 1 95 ? -6.709 -1.935 15.671 1.00 89.44 95 GLY A CA 1
ATOM 677 C C . GLY A 1 95 ? -7.926 -1.008 15.621 1.00 89.44 95 GLY A C 1
ATOM 678 O O . GLY A 1 95 ? -8.892 -1.216 16.346 1.00 89.44 95 GLY A O 1
ATOM 679 N N . CYS A 1 96 ? -7.933 -0.031 14.708 1.00 91.62 96 CYS A N 1
ATOM 680 C CA . CYS A 1 96 ? -9.045 0.918 14.595 1.00 91.62 96 CYS A CA 1
ATOM 681 C C . CYS A 1 96 ? -10.308 0.315 13.961 1.00 91.62 96 CYS A C 1
ATOM 683 O O . CYS A 1 96 ? -11.414 0.793 14.209 1.00 91.62 96 CYS A O 1
ATOM 685 N N . LYS A 1 97 ? -10.164 -0.691 13.089 1.00 91.69 97 LYS A N 1
ATOM 686 C CA . LYS A 1 97 ? -11.273 -1.215 12.278 1.00 91.69 97 LYS A CA 1
ATOM 687 C C . LYS A 1 97 ? -12.399 -1.856 13.115 1.00 91.69 97 LYS A C 1
ATOM 689 O O . LYS A 1 97 ? -13.543 -1.473 12.883 1.00 91.69 97 LYS A O 1
ATOM 694 N N . PRO A 1 98 ? -12.136 -2.759 14.081 1.00 89.38 98 PRO A N 1
ATOM 695 C CA . PRO A 1 98 ? -13.174 -3.302 14.961 1.00 89.38 98 PRO A CA 1
ATOM 696 C C . PRO A 1 98 ? -13.874 -2.206 15.764 1.00 89.38 98 PRO A C 1
ATOM 698 O O . PRO A 1 98 ? -15.095 -2.127 15.768 1.00 89.38 98 PRO A O 1
ATOM 701 N N . MET A 1 99 ? -13.097 -1.279 16.328 1.00 89.31 99 MET A N 1
ATOM 702 C CA . MET A 1 99 ? -13.608 -0.183 17.153 1.00 89.31 99 MET A CA 1
ATOM 703 C C . MET A 1 99 ? -14.547 0.742 16.366 1.00 89.31 99 MET A C 1
ATOM 705 O O . MET A 1 99 ? -15.588 1.165 16.863 1.00 89.31 99 MET A O 1
ATOM 709 N N . LEU A 1 100 ? -14.206 1.039 15.109 1.00 88.06 100 LEU A N 1
ATOM 710 C CA . LEU A 1 100 ? -15.079 1.783 14.202 1.00 88.06 100 LEU A CA 1
ATOM 711 C C . LEU A 1 100 ? -16.331 0.987 13.824 1.00 88.06 100 LEU A C 1
ATOM 713 O O . LEU A 1 100 ? -17.407 1.574 13.738 1.00 88.06 100 LEU A O 1
ATOM 717 N N . ASN A 1 101 ? -16.202 -0.316 13.581 1.00 89.50 101 ASN A N 1
ATOM 718 C CA . ASN A 1 101 ? -17.326 -1.171 13.205 1.00 89.50 101 ASN A CA 1
ATOM 719 C C . ASN A 1 101 ? -18.341 -1.330 14.341 1.00 89.50 101 ASN A C 1
ATOM 721 O O . ASN A 1 101 ? -19.536 -1.340 14.071 1.00 89.50 101 ASN A O 1
ATOM 725 N N . GLU A 1 102 ? -17.878 -1.410 15.585 1.00 87.00 102 GLU A N 1
ATOM 726 C CA . GLU A 1 102 ? -18.736 -1.498 16.768 1.00 87.00 102 GLU A CA 1
ATOM 727 C C . GLU A 1 102 ? -19.391 -0.150 17.075 1.00 87.00 102 GLU A C 1
ATOM 729 O O . GLU A 1 102 ? -20.601 -0.064 17.266 1.00 87.00 102 GLU A O 1
ATOM 734 N N . CYS A 1 103 ? -18.620 0.939 17.046 1.00 87.75 103 CYS A N 1
ATOM 735 C CA . CYS A 1 103 ? -19.118 2.220 17.535 1.00 87.75 103 CYS A CA 1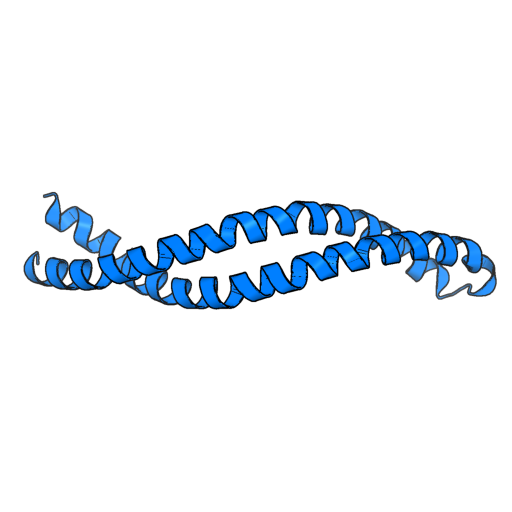
ATOM 736 C C . CYS A 1 103 ? -19.920 3.042 16.538 1.00 87.75 103 CYS A C 1
ATOM 738 O O . CYS A 1 103 ? -20.721 3.881 16.950 1.00 87.75 103 CYS A O 1
ATOM 740 N N . LYS A 1 104 ? -19.721 2.847 15.233 1.00 84.88 104 LYS A N 1
ATOM 741 C CA . LYS A 1 104 ? -20.407 3.639 14.205 1.00 84.88 104 LYS A CA 1
ATOM 742 C C . LYS A 1 104 ? -21.920 3.353 14.135 1.00 84.88 104 LYS A C 1
ATOM 744 O O . LYS A 1 104 ? -22.665 4.330 14.084 1.00 84.88 104 LYS A O 1
ATOM 749 N N . PRO A 1 105 ? -22.400 2.093 14.195 1.00 85.44 105 PRO A N 1
ATOM 750 C CA . PRO A 1 105 ? -23.830 1.788 14.297 1.00 85.44 105 PRO A CA 1
ATOM 751 C C . PRO A 1 105 ? -24.456 2.369 15.569 1.00 85.44 105 PRO A C 1
ATOM 753 O O . PRO A 1 105 ? -25.441 3.094 15.489 1.00 85.44 105 PRO A O 1
ATOM 756 N N . MET A 1 106 ? -23.805 2.169 16.720 1.00 84.19 106 MET A N 1
ATOM 757 C CA . MET A 1 106 ? -24.276 2.667 18.020 1.00 84.19 106 MET A CA 1
ATOM 758 C C . MET A 1 106 ? -24.422 4.197 18.030 1.00 84.19 106 MET A C 1
ATOM 760 O O . MET A 1 106 ? -25.382 4.741 18.572 1.00 84.19 106 MET A O 1
ATOM 764 N N . LEU A 1 107 ? -23.489 4.914 17.392 1.00 81.44 107 LEU A N 1
ATOM 765 C CA . LEU A 1 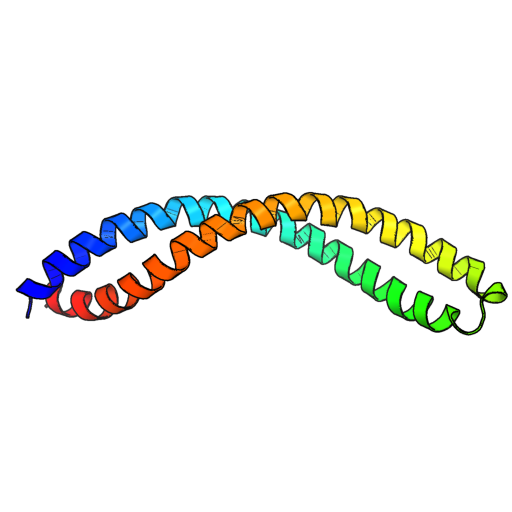107 ? -23.566 6.368 17.240 1.00 81.44 107 LEU A CA 1
ATOM 766 C C . LEU A 1 107 ? -24.718 6.813 16.339 1.00 81.44 107 LEU A C 1
ATOM 768 O O . LEU A 1 107 ? -25.321 7.849 16.611 1.00 81.44 107 LEU A O 1
ATOM 772 N N . ASN A 1 108 ? -24.993 6.067 15.270 1.00 84.06 108 ASN A N 1
ATOM 773 C CA . ASN A 1 108 ? -26.066 6.381 14.332 1.00 84.06 108 ASN A CA 1
ATOM 774 C C . ASN A 1 108 ? -27.447 6.144 14.956 1.00 84.06 108 ASN A C 1
ATOM 776 O O . ASN A 1 108 ? -28.349 6.944 14.731 1.00 84.06 108 ASN A O 1
ATOM 780 N N . GLU A 1 109 ? -27.590 5.096 15.767 1.00 84.00 109 GLU A N 1
ATOM 781 C CA . GLU A 1 109 ? -28.842 4.760 16.451 1.00 84.00 109 GLU A CA 1
ATOM 782 C C . GLU A 1 109 ? -29.126 5.685 17.640 1.00 84.00 109 GLU A C 1
ATOM 784 O O . GLU A 1 109 ? -30.254 6.133 17.826 1.00 84.00 109 GLU A O 1
ATOM 789 N N . CYS A 1 110 ? -28.102 6.036 18.425 1.00 82.75 110 CYS A N 1
ATOM 790 C CA . CYS A 1 110 ? -28.295 6.814 19.648 1.00 82.75 110 CYS A CA 1
ATOM 791 C C . CYS A 1 110 ? -28.296 8.337 19.457 1.00 82.75 110 CYS A C 1
ATOM 793 O O . CYS A 1 110 ? -28.832 9.048 20.308 1.00 82.75 110 CYS A O 1
ATOM 795 N N . LYS A 1 111 ? -27.713 8.872 18.372 1.00 76.69 111 LYS A N 1
ATOM 796 C CA . LYS A 1 111 ? -27.700 10.327 18.102 1.00 76.69 111 LYS A CA 1
ATOM 797 C C . LYS A 1 111 ? -29.100 10.954 18.010 1.00 76.69 111 LYS A C 1
ATOM 799 O O . LYS A 1 111 ? -29.303 11.981 18.652 1.00 76.69 111 LYS A O 1
ATOM 804 N N . PRO A 1 112 ? -30.054 10.390 17.244 1.00 79.25 112 PRO A N 1
ATOM 805 C CA . PRO A 1 112 ? -31.399 10.952 17.124 1.00 79.25 112 PRO A CA 1
ATOM 806 C C . PRO A 1 112 ? -32.153 10.955 18.457 1.00 79.25 112 PRO A C 1
ATOM 808 O O . PRO A 1 112 ? -32.907 11.874 18.735 1.00 79.25 112 PRO A O 1
ATOM 811 N N . MET A 1 113 ? -31.906 9.951 19.301 1.00 77.88 113 MET A N 1
ATOM 812 C CA . MET A 1 113 ? -32.614 9.748 20.568 1.00 77.88 113 MET A CA 1
ATOM 813 C C . MET A 1 113 ? -32.157 10.684 21.692 1.00 77.88 113 MET A C 1
ATOM 815 O O . MET A 1 113 ? -32.830 10.762 22.710 1.00 77.88 113 MET A O 1
ATOM 819 N N . LEU A 1 114 ? -30.997 11.333 21.541 1.00 66.75 114 LEU A N 1
ATOM 820 C CA . LEU A 1 114 ? -30.439 12.300 22.498 1.00 66.75 114 LEU A CA 1
ATOM 821 C C . LEU A 1 114 ? -30.675 13.759 22.101 1.00 66.75 114 LEU A C 1
ATOM 823 O O . LEU A 1 114 ? -30.524 14.638 22.943 1.00 66.75 114 LEU A O 1
ATOM 827 N N . ASN A 1 115 ? -30.977 14.002 20.824 1.00 67.50 115 ASN A N 1
ATOM 828 C CA . ASN A 1 115 ? -31.215 15.333 20.266 1.00 67.50 115 ASN A CA 1
ATOM 829 C C . ASN A 1 115 ? -32.714 15.635 20.071 1.00 67.50 115 ASN A C 1
ATOM 831 O O . ASN A 1 115 ? -33.038 16.695 19.538 1.00 67.50 115 ASN A O 1
ATOM 835 N N . GLY A 1 116 ? -33.589 14.691 20.431 1.00 58.12 116 GLY A N 1
ATOM 836 C CA . GLY A 1 116 ? -35.045 14.838 20.450 1.00 58.12 116 GLY A CA 1
ATOM 837 C C . GLY A 1 116 ? -35.589 14.942 21.863 1.00 58.12 116 GLY A C 1
ATOM 838 O O . GLY A 1 116 ? -34.858 14.560 22.807 1.00 58.12 116 GLY A O 1
#

Radius of gyration: 24.22 Å; chains: 1; bounding box: 55×32×59 Å

pLDDT: mean 83.71, std 8.39, range [54.03, 92.62]

Organism: NCBI:txid200324

Sequence (116 aa):
MLNGCKPMLNGCKPMLNGCKPMLNGCKPMLNGCKPMLNGCKPMLNGCKPMLNGCKPMLNGCKPMLNGCKPMLNGCKPMLNGCKPMLNGCKPMLNGCKPMLNECKPMLNECKPMLNG

Secondary structure (DSSP, 8-state):
-HHHHHHHHHHHHHHHHHHHHHHHHHHHHHHHHHHHHHHHHHHHHHHHHHHHHHTT-TTTTHHHHHHHHHHHHHHHHHHHHHHHHHHHHHHHHHHHHHHHHHHHHHHHHHHHHH--

Foldseek 3Di:
DLVVLVVLVVVLVVLVVLLVVLVVLLVVLVVLLVVLVVLLVVLVVQLVVLVVVCPVPVPVSPVSVVVSPVSVVSSVVSVVSSVVSVVSSVVSCVSSVVSCVSNVVSCVVNVVVVVD